Protein AF-A0A7T5RAF5-F1 (afdb_monomer_lite)

Foldseek 3Di:
DDDPDDDDLLVVLVVVLVPDDPVQQQDWDDFDPDPVRDTDGNVRLNVCSVVVHPVVVVVSVVCVVVVVD

Radius of gyration: 12.81 Å; chains: 1; bounding box: 48×24×22 Å

Secondary structure (DSSP, 8-state):
----PPPPHHHHHHHHHHHS-TGGGGSEEEE-SSTT--EEEHHHHHHHHHTT-HHHHHHHHHHHHTT--

Sequence (69 aa):
MTKQTILPTKEKFLKIYANLPSLAREEIIYVTEDKDKRPYTWNAVYVEINNNTSLSKSILSYLEKLSII

pLDDT: mean 91.49, std 13.99, range [41.28, 98.69]

Structure (mmCIF, N/CA/C/O backbone):
data_AF-A0A7T5RAF5-F1
#
_entry.id   AF-A0A7T5RAF5-F1
#
loop_
_atom_site.group_PDB
_atom_site.id
_atom_site.type_symbol
_atom_site.label_atom_id
_atom_site.label_alt_id
_atom_site.label_comp_id
_atom_site.label_asym_id
_atom_site.label_entity_id
_atom_site.label_seq_id
_atom_site.pdbx_PDB_ins_code
_atom_site.Cartn_x
_atom_site.Cartn_y
_atom_site.Cartn_z
_atom_site.occupancy
_atom_site.B_iso_or_equiv
_atom_site.auth_seq_id
_atom_site.auth_comp_id
_atom_site.auth_asym_id
_atom_site.auth_atom_id
_atom_site.pdbx_PDB_model_num
ATOM 1 N N . MET A 1 1 ? -34.041 9.200 6.146 1.00 41.81 1 MET A N 1
ATOM 2 C CA . MET A 1 1 ? -32.724 9.735 5.742 1.00 41.81 1 MET A CA 1
ATOM 3 C C . MET A 1 1 ? -31.657 8.812 6.308 1.00 41.81 1 MET A C 1
ATOM 5 O O . MET A 1 1 ? -31.417 8.826 7.508 1.00 41.81 1 MET A O 1
ATOM 9 N N . THR A 1 2 ? -31.120 7.913 5.491 1.00 41.28 2 THR A N 1
ATOM 10 C CA . THR A 1 2 ? -30.056 6.984 5.895 1.00 41.28 2 THR A CA 1
ATOM 11 C C . THR A 1 2 ? -28.799 7.781 6.228 1.00 41.28 2 THR A C 1
ATOM 13 O O . THR A 1 2 ? -28.263 8.468 5.363 1.00 41.28 2 THR A O 1
ATOM 16 N N . LYS A 1 3 ? -28.343 7.725 7.486 1.00 45.28 3 LYS A N 1
ATOM 17 C CA . LYS A 1 3 ? -27.039 8.271 7.879 1.00 45.28 3 LYS A CA 1
ATOM 18 C C . LYS A 1 3 ? -25.975 7.520 7.084 1.00 45.28 3 LYS A C 1
ATOM 20 O O . LYS A 1 3 ? -25.811 6.318 7.270 1.00 45.28 3 LYS A O 1
ATOM 25 N N . GLN A 1 4 ? -25.294 8.204 6.174 1.00 43.84 4 GLN A N 1
ATOM 26 C CA . GLN A 1 4 ? -24.143 7.630 5.497 1.00 43.84 4 GLN A CA 1
ATOM 27 C C . GLN A 1 4 ? -23.000 7.561 6.511 1.00 43.84 4 GLN A C 1
ATOM 29 O O . GLN A 1 4 ? -22.468 8.586 6.928 1.00 43.84 4 GLN A O 1
ATOM 34 N N . THR A 1 5 ? -22.686 6.357 6.980 1.00 53.38 5 THR A N 1
ATOM 35 C CA . THR A 1 5 ? -21.579 6.131 7.911 1.00 53.38 5 THR A CA 1
ATOM 36 C C . THR A 1 5 ? -20.260 6.392 7.186 1.00 53.38 5 THR A C 1
ATOM 38 O O . THR A 1 5 ? -19.940 5.703 6.217 1.00 53.38 5 THR A O 1
ATOM 41 N N . ILE A 1 6 ? -19.502 7.396 7.630 1.00 66.50 6 ILE A N 1
ATOM 42 C CA . ILE A 1 6 ? -18.152 7.673 7.125 1.00 66.50 6 ILE A CA 1
ATOM 43 C C . ILE A 1 6 ? -17.218 6.600 7.695 1.00 66.50 6 ILE A C 1
ATOM 45 O O . ILE A 1 6 ? -17.059 6.508 8.910 1.00 66.50 6 ILE A O 1
ATOM 49 N N . LEU A 1 7 ? -16.626 5.779 6.824 1.00 73.06 7 LEU A N 1
ATOM 50 C CA . LEU A 1 7 ? -15.657 4.754 7.224 1.00 73.06 7 LEU A CA 1
ATOM 51 C C . LEU A 1 7 ? -14.267 5.379 7.478 1.00 73.06 7 LEU A C 1
ATOM 53 O O . LEU A 1 7 ? -13.857 6.257 6.713 1.00 73.06 7 LEU A O 1
ATOM 57 N N . PRO A 1 8 ? -13.505 4.905 8.479 1.00 86.81 8 PRO A N 1
ATOM 58 C CA . PRO A 1 8 ? -12.071 5.159 8.618 1.00 86.81 8 PRO A CA 1
ATOM 59 C C . PRO A 1 8 ? -11.271 4.768 7.363 1.00 86.81 8 PRO A C 1
ATOM 61 O O . PRO A 1 8 ? -11.597 3.792 6.688 1.00 86.81 8 PRO A O 1
ATOM 64 N N . THR A 1 9 ? -10.174 5.476 7.070 1.00 91.62 9 THR A N 1
ATOM 65 C CA . THR A 1 9 ? -9.359 5.280 5.847 1.00 91.62 9 THR A CA 1
ATOM 66 C C . THR A 1 9 ? -8.871 3.843 5.656 1.00 91.62 9 THR A C 1
ATOM 68 O O . THR A 1 9 ? -8.935 3.313 4.548 1.00 91.62 9 THR A O 1
ATOM 71 N N . LYS A 1 10 ? -8.471 3.160 6.737 1.00 94.94 10 LYS A N 1
ATOM 72 C CA . LYS A 1 10 ? -8.122 1.730 6.704 1.00 94.94 10 LYS A CA 1
ATOM 73 C C . LYS A 1 10 ? -9.290 0.858 6.235 1.00 94.94 10 LYS A C 1
ATOM 75 O O . LYS A 1 10 ? -9.101 -0.008 5.386 1.00 94.94 10 LYS A O 1
ATOM 80 N N . GLU A 1 11 ? -10.488 1.076 6.768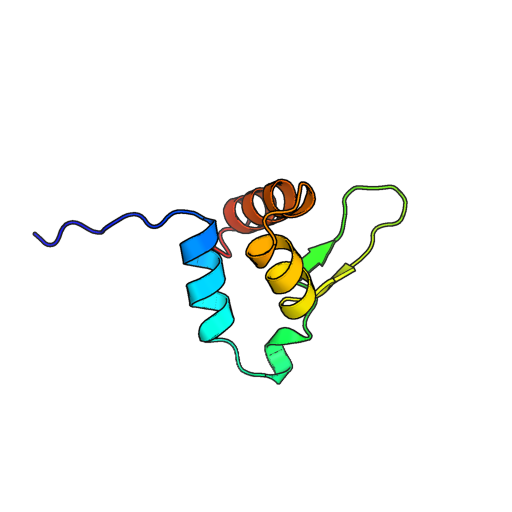 1.00 95.56 11 GLU A N 1
ATOM 81 C CA . GLU A 1 11 ? -11.677 0.296 6.404 1.00 95.56 11 GLU A CA 1
ATOM 82 C C . GLU A 1 11 ? -12.080 0.534 4.946 1.00 95.56 11 GLU A C 1
ATOM 84 O O . GLU A 1 11 ? -12.424 -0.418 4.243 1.00 95.56 11 GLU A O 1
ATOM 89 N N . LYS A 1 12 ? -11.965 1.779 4.462 1.00 95.94 12 LYS A N 1
ATOM 90 C CA . LYS A 1 12 ? -12.181 2.106 3.045 1.00 95.94 12 LYS A CA 1
ATOM 91 C C . LYS A 1 12 ? -11.215 1.342 2.139 1.00 95.94 12 LYS A C 1
ATOM 93 O O . LYS A 1 12 ? -11.662 0.674 1.206 1.00 95.94 12 LYS A O 1
ATOM 98 N N . PHE A 1 13 ? -9.918 1.373 2.458 1.00 97.56 13 PHE A N 1
ATOM 99 C CA . PHE A 1 13 ? -8.902 0.632 1.710 1.00 97.56 13 PHE A CA 1
ATOM 100 C C . PHE A 1 13 ? -9.193 -0.873 1.692 1.00 97.56 13 PHE A C 1
ATOM 102 O O . PHE A 1 13 ? -9.230 -1.475 0.622 1.00 97.56 13 PHE A O 1
ATOM 109 N N . LEU A 1 14 ? -9.444 -1.485 2.857 1.00 97.12 14 LEU A N 1
ATOM 110 C CA . LEU A 1 14 ? -9.690 -2.928 2.957 1.00 97.12 14 LEU A CA 1
ATOM 111 C C . LEU A 1 14 ? -10.929 -3.354 2.164 1.00 97.12 14 LEU A C 1
ATOM 113 O O . LEU A 1 14 ? -10.915 -4.404 1.522 1.00 97.12 14 LEU A O 1
ATOM 117 N N . LYS A 1 15 ? -11.976 -2.522 2.157 1.00 96.81 15 LYS A N 1
ATOM 118 C CA . LYS A 1 15 ? -13.170 -2.754 1.344 1.00 96.81 15 LYS A CA 1
ATOM 119 C C . LYS A 1 15 ? -12.846 -2.736 -0.149 1.00 96.81 15 LYS A C 1
ATOM 121 O O . LYS A 1 15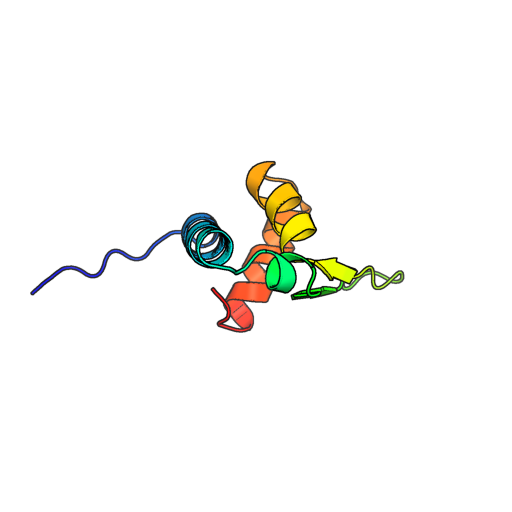 ? -13.323 -3.609 -0.866 1.00 96.81 15 LYS A O 1
ATOM 126 N N . ILE A 1 16 ? -12.053 -1.777 -0.624 1.00 97.19 16 ILE A N 1
ATOM 127 C CA . ILE A 1 16 ? -11.643 -1.719 -2.035 1.00 97.19 16 ILE A CA 1
ATOM 128 C C . ILE A 1 16 ? -10.782 -2.934 -2.382 1.00 97.19 16 ILE A C 1
ATOM 130 O O . ILE A 1 16 ? -11.133 -3.679 -3.293 1.00 97.19 16 ILE A O 1
ATOM 134 N N . TYR A 1 17 ? -9.738 -3.202 -1.595 1.00 97.94 17 TYR A N 1
ATOM 135 C CA . TYR A 1 17 ? -8.827 -4.330 -1.793 1.00 97.94 17 TYR A CA 1
ATOM 136 C C . TYR A 1 17 ? -9.555 -5.684 -1.858 1.00 97.94 17 TYR A C 1
ATOM 138 O O . TYR A 1 17 ? -9.272 -6.501 -2.736 1.00 97.94 17 TYR A O 1
ATOM 146 N N . ALA A 1 18 ? -10.541 -5.911 -0.981 1.00 97.69 18 ALA A N 1
ATOM 147 C CA . ALA A 1 18 ? -11.333 -7.142 -0.970 1.00 97.69 18 ALA A CA 1
ATOM 148 C C . ALA A 1 18 ? -12.137 -7.364 -2.264 1.00 97.69 18 ALA A C 1
ATOM 150 O O . ALA A 1 18 ? -12.392 -8.511 -2.626 1.00 97.69 18 ALA A O 1
ATOM 151 N N . ASN A 1 19 ? -12.504 -6.289 -2.968 1.00 97.69 19 ASN A N 1
ATOM 152 C CA . ASN A 1 19 ? -13.260 -6.341 -4.220 1.00 97.69 19 ASN A CA 1
ATOM 153 C C . ASN A 1 19 ? -12.370 -6.367 -5.476 1.00 97.69 19 ASN A C 1
ATOM 155 O O . ASN A 1 19 ? -12.893 -6.497 -6.582 1.00 97.69 19 ASN A O 1
ATOM 159 N N . LEU A 1 20 ? -11.043 -6.256 -5.340 1.00 97.81 20 LEU A N 1
ATOM 160 C CA . LEU A 1 20 ? -10.139 -6.300 -6.488 1.00 97.81 20 LEU A CA 1
ATOM 161 C C . LEU A 1 20 ? -9.980 -7.731 -7.030 1.00 97.81 20 LEU A C 1
ATOM 163 O O . LEU A 1 20 ? -9.721 -8.651 -6.236 1.00 97.81 20 LEU A O 1
ATOM 167 N N . PRO A 1 21 ? -10.034 -7.917 -8.366 1.00 97.75 21 PRO A N 1
ATOM 168 C CA . PRO A 1 21 ? -9.586 -9.142 -9.023 1.00 97.75 21 PRO A CA 1
ATOM 169 C C . PRO A 1 21 ? -8.137 -9.468 -8.655 1.00 97.75 21 PRO A C 1
ATOM 171 O O . PRO A 1 21 ? -7.336 -8.563 -8.431 1.00 97.75 21 PRO A O 1
ATOM 174 N N . SER A 1 22 ? -7.776 -10.753 -8.643 1.00 94.38 22 SER A N 1
ATOM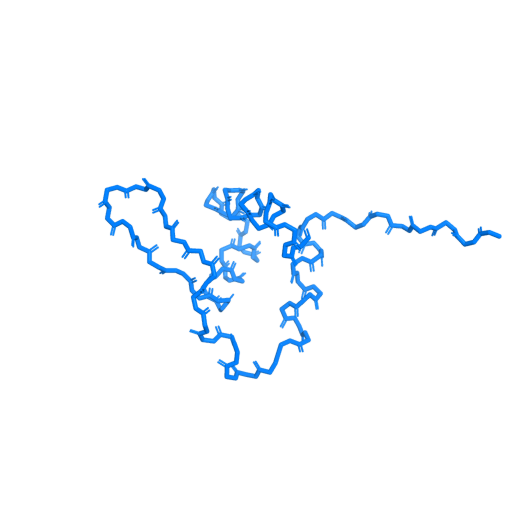 175 C CA . SER A 1 22 ? -6.435 -11.204 -8.242 1.00 94.38 22 SER A CA 1
ATOM 176 C C . SER A 1 22 ? -5.310 -10.516 -9.019 1.00 94.38 22 SER A C 1
ATOM 178 O O . SER A 1 22 ? -4.356 -10.057 -8.404 1.00 94.38 22 SER A O 1
ATOM 180 N N . LEU A 1 23 ? -5.453 -10.378 -10.341 1.00 97.31 23 LEU A N 1
ATOM 181 C CA . LEU A 1 23 ? -4.452 -9.733 -11.197 1.00 97.31 23 LEU A CA 1
ATOM 182 C C . LEU A 1 23 ? -4.268 -8.243 -10.885 1.00 97.31 23 LEU A C 1
ATOM 184 O O . LEU A 1 23 ? -3.140 -7.764 -10.869 1.00 97.31 23 LEU A O 1
ATOM 188 N N . ALA A 1 24 ? -5.352 -7.524 -10.572 1.00 97.62 24 ALA A N 1
ATOM 189 C CA . ALA A 1 24 ? -5.277 -6.105 -10.225 1.00 97.62 24 ALA A CA 1
ATOM 190 C C . ALA A 1 24 ? -4.482 -5.875 -8.930 1.00 97.62 24 ALA A C 1
ATOM 192 O O . ALA A 1 24 ? -3.926 -4.802 -8.724 1.00 97.62 24 ALA A O 1
ATOM 193 N N . ARG A 1 25 ? -4.371 -6.886 -8.056 1.00 98.19 25 ARG A N 1
ATOM 194 C CA . ARG A 1 25 ? -3.619 -6.753 -6.801 1.00 98.19 25 ARG A CA 1
ATOM 195 C C . ARG A 1 25 ? -2.098 -6.672 -6.992 1.00 98.19 25 ARG A C 1
ATOM 197 O O . ARG A 1 25 ? -1.387 -6.284 -6.062 1.00 98.19 25 ARG A O 1
ATOM 204 N N . GLU A 1 26 ? -1.613 -7.014 -8.183 1.00 98.12 26 GLU A N 1
ATOM 205 C CA . GLU A 1 26 ? -0.204 -6.895 -8.569 1.00 98.12 26 GLU A CA 1
ATOM 206 C C . GLU A 1 26 ? 0.139 -5.511 -9.147 1.00 98.12 26 GLU A C 1
ATOM 208 O O . GLU A 1 26 ? 1.308 -5.202 -9.368 1.00 98.12 26 GLU A O 1
ATOM 213 N N . GLU A 1 27 ? -0.851 -4.643 -9.373 1.00 98.19 27 GLU A N 1
ATOM 214 C CA . GLU A 1 27 ? -0.614 -3.292 -9.883 1.00 98.19 27 GLU A CA 1
ATOM 215 C C . GLU A 1 27 ? -0.016 -2.378 -8.806 1.00 98.19 27 GLU A C 1
ATOM 217 O O . GLU A 1 27 ? -0.393 -2.439 -7.631 1.00 98.19 27 GLU A O 1
ATOM 222 N N . ILE A 1 28 ? 0.913 -1.511 -9.220 1.00 97.94 28 ILE A N 1
ATOM 223 C CA . ILE A 1 28 ? 1.580 -0.520 -8.366 1.00 97.94 28 ILE A CA 1
ATOM 224 C C . ILE A 1 28 ? 0.631 0.655 -8.109 1.00 97.94 28 ILE A C 1
ATOM 226 O O . ILE A 1 28 ? 0.154 1.279 -9.053 1.00 97.94 28 ILE A O 1
ATOM 230 N N . ILE A 1 29 ? 0.420 1.000 -6.836 1.00 97.75 29 ILE A N 1
ATOM 231 C CA . ILE A 1 29 ? -0.466 2.110 -6.427 1.00 97.75 29 ILE A CA 1
ATOM 232 C C . ILE A 1 29 ? 0.210 3.173 -5.576 1.00 97.75 29 ILE A C 1
ATOM 234 O O . ILE A 1 29 ? -0.379 4.212 -5.285 1.00 97.75 29 ILE A O 1
ATOM 238 N N . TYR A 1 30 ? 1.426 2.897 -5.123 1.00 97.81 30 TYR A N 1
ATOM 239 C CA . TYR A 1 30 ? 2.176 3.800 -4.276 1.00 97.81 30 TYR A CA 1
ATOM 240 C C . TYR A 1 30 ? 3.657 3.694 -4.609 1.00 97.81 30 TYR A C 1
ATOM 242 O O . TYR A 1 30 ? 4.174 2.608 -4.865 1.00 97.81 30 TYR A O 1
ATOM 250 N N . VAL A 1 31 ? 4.339 4.832 -4.599 1.00 96.44 31 VAL A N 1
ATOM 251 C CA . VAL A 1 31 ? 5.789 4.921 -4.751 1.00 96.44 31 VAL A CA 1
ATOM 252 C C . VAL A 1 31 ? 6.297 5.782 -3.607 1.00 96.44 31 VAL A C 1
ATOM 254 O O . VAL A 1 31 ? 5.735 6.846 -3.348 1.00 96.44 31 VAL A O 1
ATOM 257 N N . THR A 1 32 ? 7.327 5.322 -2.897 1.00 93.50 32 THR A N 1
ATOM 258 C CA . THR A 1 32 ? 7.883 6.089 -1.777 1.00 93.50 32 THR A CA 1
ATOM 259 C C . THR A 1 32 ? 8.462 7.419 -2.253 1.00 93.50 32 THR A C 1
ATOM 261 O O . THR A 1 32 ? 9.067 7.512 -3.318 1.00 93.50 32 THR A O 1
ATOM 264 N N . GLU A 1 33 ? 8.311 8.455 -1.429 1.00 87.31 33 GLU A N 1
ATOM 265 C CA . GLU A 1 33 ? 8.915 9.773 -1.678 1.00 87.31 33 GLU A CA 1
ATOM 266 C C . GLU A 1 33 ? 10.411 9.824 -1.309 1.00 87.31 33 GLU A C 1
ATOM 268 O O . GLU A 1 33 ? 11.078 10.836 -1.523 1.00 87.31 33 GLU A O 1
ATOM 273 N N . ASP A 1 34 ? 10.954 8.741 -0.746 1.00 88.38 34 ASP A N 1
ATOM 274 C CA . ASP A 1 34 ? 12.378 8.628 -0.445 1.00 88.38 34 ASP A CA 1
ATOM 275 C C . ASP A 1 34 ? 13.242 8.529 -1.716 1.00 88.38 34 ASP A C 1
ATOM 277 O O . ASP A 1 34 ? 12.760 8.379 -2.841 1.00 88.38 34 ASP A O 1
ATOM 281 N N . LYS A 1 35 ? 14.564 8.636 -1.532 1.00 89.81 35 LYS A N 1
ATOM 282 C CA . LYS A 1 35 ? 15.537 8.647 -2.635 1.00 89.81 35 LYS A CA 1
ATOM 283 C C . LYS A 1 35 ? 15.465 7.400 -3.520 1.00 89.81 35 LYS A C 1
ATOM 285 O O . LYS A 1 35 ? 15.797 7.493 -4.699 1.00 89.81 35 LYS A O 1
ATOM 290 N N . ASP A 1 36 ? 15.032 6.273 -2.962 1.00 90.38 36 ASP A N 1
ATOM 291 C CA . ASP A 1 36 ? 15.020 4.982 -3.644 1.00 90.38 36 ASP A CA 1
ATOM 292 C C . ASP A 1 36 ? 13.762 4.782 -4.505 1.00 90.38 36 ASP A C 1
ATOM 294 O O . ASP A 1 36 ? 13.742 3.865 -5.325 1.00 90.38 36 ASP A O 1
ATOM 298 N N . LYS A 1 37 ? 12.721 5.621 -4.340 1.00 92.75 37 LYS A N 1
ATOM 299 C CA . LYS A 1 37 ? 11.453 5.579 -5.098 1.00 92.75 37 LYS A CA 1
ATOM 300 C C . LYS A 1 37 ? 10.900 4.160 -5.261 1.00 92.75 37 LYS A C 1
ATOM 302 O O . LYS A 1 37 ? 10.585 3.709 -6.364 1.00 92.75 37 LYS A O 1
ATOM 307 N N . ARG A 1 38 ? 10.802 3.432 -4.152 1.00 96.00 38 ARG A N 1
ATOM 308 C CA . ARG A 1 38 ? 10.367 2.035 -4.145 1.00 96.00 38 ARG A CA 1
ATOM 309 C C . ARG A 1 38 ? 8.877 1.930 -4.487 1.00 96.00 38 ARG A C 1
ATOM 311 O O . ARG A 1 38 ? 8.071 2.587 -3.823 1.00 96.00 38 ARG A O 1
ATOM 318 N N . PRO A 1 39 ? 8.495 1.098 -5.470 1.00 97.69 39 PRO A N 1
ATOM 319 C CA . PRO A 1 39 ? 7.099 0.860 -5.803 1.00 97.69 39 PRO A CA 1
ATOM 320 C C . PRO A 1 39 ? 6.454 -0.156 -4.854 1.00 97.69 39 PRO A C 1
ATOM 322 O O . PRO A 1 39 ? 7.091 -1.113 -4.418 1.00 97.69 39 PRO A O 1
ATOM 325 N N . TYR A 1 40 ? 5.166 0.034 -4.581 1.00 98.38 40 TYR A N 1
ATOM 326 C CA . TYR A 1 40 ? 4.330 -0.852 -3.778 1.00 98.38 40 TYR A CA 1
ATOM 327 C C . TYR A 1 40 ? 3.050 -1.189 -4.542 1.00 98.38 40 TYR A C 1
ATOM 329 O O . TYR A 1 40 ? 2.323 -0.300 -4.998 1.00 98.38 40 TYR A O 1
ATOM 337 N N . THR A 1 41 ? 2.772 -2.486 -4.654 1.00 98.69 41 THR A N 1
ATOM 338 C CA . THR A 1 41 ? 1.529 -3.010 -5.227 1.00 98.69 41 THR A CA 1
ATOM 339 C C . THR A 1 41 ? 0.383 -2.960 -4.223 1.00 98.69 41 THR A C 1
ATOM 341 O O . THR A 1 41 ? 0.615 -2.779 -3.025 1.00 98.69 41 THR A O 1
ATOM 344 N N . TRP A 1 42 ? -0.857 -3.175 -4.666 1.00 98.50 42 TRP A N 1
ATOM 345 C CA . TRP A 1 42 ? -1.993 -3.367 -3.753 1.00 98.50 42 TRP A CA 1
ATOM 346 C C . TRP A 1 42 ? -1.723 -4.440 -2.688 1.00 98.50 42 TRP A C 1
ATOM 348 O O . TRP A 1 42 ? -2.029 -4.213 -1.519 1.00 98.50 42 TRP A O 1
ATOM 358 N N . ASN A 1 43 ? -1.133 -5.583 -3.064 1.00 98.44 43 ASN A N 1
ATOM 359 C CA . ASN A 1 43 ? -0.763 -6.648 -2.122 1.00 98.44 43 ASN A CA 1
ATOM 360 C C . ASN A 1 43 ? 0.245 -6.160 -1.073 1.00 98.44 43 ASN A C 1
ATOM 362 O O . ASN A 1 43 ? 0.044 -6.371 0.124 1.00 98.44 43 ASN A O 1
ATOM 366 N N . ALA A 1 44 ? 1.306 -5.472 -1.503 1.00 98.38 44 ALA A N 1
ATOM 367 C CA . ALA A 1 44 ? 2.307 -4.934 -0.585 1.00 98.38 44 ALA A CA 1
ATOM 368 C C . ALA A 1 44 ? 1.689 -3.892 0.362 1.00 98.38 44 ALA A C 1
ATOM 370 O O . ALA A 1 44 ? 1.870 -3.964 1.576 1.00 98.38 44 ALA A O 1
ATOM 371 N N . VAL A 1 45 ? 0.880 -2.972 -0.172 1.00 98.31 45 VAL A N 1
ATOM 372 C CA . VAL A 1 45 ? 0.161 -1.970 0.624 1.00 98.31 45 VAL A CA 1
ATOM 373 C C . VAL A 1 45 ? -0.807 -2.621 1.619 1.00 98.31 45 VAL A C 1
ATOM 375 O O . VAL A 1 45 ? -0.897 -2.173 2.764 1.00 98.31 45 VAL A O 1
ATOM 378 N N . TYR A 1 46 ? -1.503 -3.692 1.229 1.00 98.50 46 TYR A N 1
ATOM 379 C CA . TYR A 1 46 ? -2.363 -4.449 2.137 1.00 98.50 46 TYR A CA 1
ATOM 380 C C . TYR A 1 46 ? -1.577 -5.006 3.324 1.00 98.50 46 TYR A C 1
ATOM 382 O O . TYR A 1 46 ? -2.031 -4.867 4.458 1.00 98.50 46 TYR A O 1
ATOM 390 N N . VAL A 1 47 ? -0.395 -5.584 3.092 1.00 98.38 47 VAL A N 1
ATOM 391 C CA . VAL A 1 47 ? 0.465 -6.098 4.169 1.00 98.38 47 VAL A CA 1
ATOM 392 C C . VAL A 1 47 ? 0.861 -4.974 5.131 1.00 98.38 47 VAL A C 1
ATOM 394 O O . VAL A 1 47 ? 0.693 -5.127 6.342 1.00 98.38 47 VAL A O 1
ATOM 397 N N . GLU A 1 48 ? 1.299 -3.824 4.613 1.00 98.06 48 GLU A N 1
ATOM 398 C CA . GLU A 1 48 ? 1.657 -2.649 5.424 1.00 98.06 48 GLU A CA 1
ATOM 399 C C . GLU A 1 48 ? 0.478 -2.152 6.283 1.00 98.06 48 GLU A C 1
ATOM 401 O O . GLU A 1 48 ? 0.612 -1.946 7.493 1.00 98.06 48 GLU A O 1
ATOM 406 N N . ILE A 1 49 ? -0.707 -1.993 5.680 1.00 97.62 49 ILE A N 1
ATOM 407 C CA . ILE A 1 49 ? -1.919 -1.504 6.359 1.00 97.62 49 ILE A CA 1
ATOM 408 C C . ILE A 1 49 ? -2.465 -2.523 7.359 1.00 97.62 49 ILE A C 1
ATOM 410 O O . ILE A 1 49 ? -2.907 -2.150 8.452 1.00 97.62 49 ILE A O 1
ATOM 414 N N . ASN A 1 50 ? -2.452 -3.810 7.014 1.00 96.38 50 ASN A N 1
ATOM 415 C CA . ASN A 1 50 ? -2.938 -4.861 7.898 1.00 96.38 50 ASN A CA 1
ATOM 416 C C . ASN A 1 50 ? -2.063 -4.967 9.155 1.00 96.38 50 ASN A C 1
ATOM 418 O O . ASN A 1 50 ? -2.600 -5.099 10.255 1.00 96.3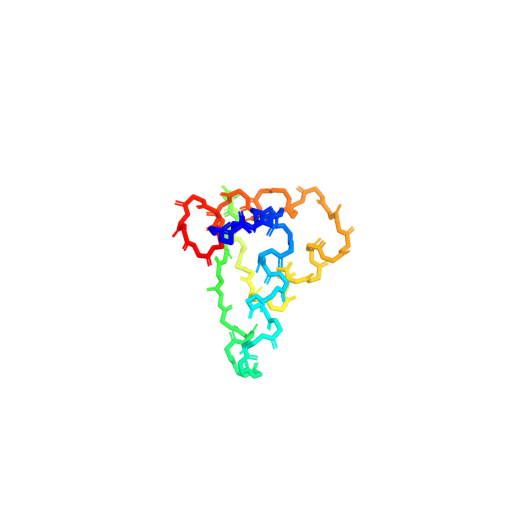8 50 ASN A O 1
ATOM 422 N N . ASN A 1 51 ? -0.748 -4.790 8.998 1.00 96.81 51 ASN A N 1
ATOM 423 C CA . ASN A 1 51 ? 0.224 -4.803 10.092 1.00 96.81 51 ASN A CA 1
ATOM 424 C C . ASN A 1 51 ? 0.366 -3.457 10.831 1.00 96.81 51 ASN A C 1
ATOM 426 O O . ASN A 1 51 ? 1.124 -3.379 11.794 1.00 96.81 51 ASN A O 1
ATOM 430 N N . ASN A 1 52 ? -0.369 -2.410 10.428 1.00 94.88 52 ASN A N 1
ATOM 431 C CA . ASN A 1 52 ? -0.332 -1.069 11.032 1.00 94.88 52 ASN A CA 1
ATOM 432 C C . ASN A 1 52 ? 1.089 -0.477 11.144 1.00 94.88 52 ASN A C 1
ATOM 434 O O . ASN A 1 52 ? 1.464 0.072 12.186 1.00 94.88 52 ASN A O 1
ATOM 438 N N . THR A 1 53 ? 1.895 -0.601 10.090 1.00 97.00 53 THR A N 1
ATOM 439 C CA . THR A 1 53 ? 3.266 -0.076 10.090 1.00 97.00 53 THR A CA 1
ATOM 440 C C . THR A 1 53 ? 3.294 1.458 10.098 1.00 97.00 53 THR A C 1
ATOM 442 O O . THR A 1 53 ? 2.291 2.142 9.891 1.00 97.00 53 THR A O 1
ATOM 445 N N . SER A 1 54 ? 4.463 2.056 10.328 1.00 94.31 54 SER A N 1
ATOM 446 C CA . SER A 1 54 ? 4.630 3.509 10.175 1.00 94.31 54 SER A CA 1
ATOM 447 C C . SER A 1 54 ? 4.378 3.965 8.733 1.00 94.31 54 SER A C 1
ATOM 449 O O . SER A 1 54 ? 3.767 5.015 8.525 1.00 94.31 54 SER A O 1
ATOM 451 N N . LEU A 1 55 ? 4.784 3.155 7.749 1.00 95.12 55 LEU A N 1
ATOM 452 C CA . LEU A 1 55 ? 4.589 3.420 6.325 1.00 95.12 55 LEU A CA 1
ATOM 453 C C . LEU A 1 55 ? 3.105 3.435 5.935 1.00 95.12 55 LEU A C 1
ATOM 455 O O . LEU A 1 55 ? 2.700 4.241 5.095 1.00 95.12 55 LEU A O 1
ATOM 459 N N . SER A 1 56 ? 2.271 2.618 6.588 1.00 95.88 56 SER A N 1
ATOM 460 C CA . SER A 1 56 ? 0.839 2.547 6.287 1.00 95.88 56 SER A CA 1
ATOM 461 C C . SER A 1 56 ? 0.121 3.887 6.461 1.00 95.88 56 SER A C 1
ATOM 463 O O . SER A 1 56 ? -0.832 4.168 5.738 1.00 95.88 56 SER A O 1
ATOM 465 N N . LYS A 1 57 ? 0.575 4.738 7.392 1.00 95.44 57 LYS A N 1
ATOM 466 C CA . LYS A 1 57 ? 0.010 6.082 7.603 1.00 95.44 57 LYS A CA 1
ATOM 467 C C . LYS A 1 57 ? 0.246 6.980 6.389 1.00 95.44 57 LYS A C 1
ATOM 469 O O . LYS A 1 57 ? -0.680 7.652 5.940 1.00 95.44 57 LYS A O 1
ATOM 474 N N . SER A 1 58 ? 1.462 6.952 5.844 1.00 95.06 58 SER A N 1
ATOM 475 C CA . SER A 1 58 ? 1.819 7.701 4.636 1.00 95.06 58 SER A CA 1
ATOM 476 C C . SER A 1 58 ? 1.043 7.193 3.425 1.00 95.06 58 SER A C 1
ATOM 478 O O . SER A 1 58 ? 0.491 7.999 2.681 1.00 95.06 58 SER A O 1
ATOM 480 N N . ILE A 1 59 ? 0.919 5.868 3.278 1.00 97.00 59 ILE A N 1
ATOM 481 C CA . ILE A 1 59 ? 0.163 5.265 2.175 1.00 97.00 59 ILE A CA 1
ATOM 482 C C . ILE A 1 59 ? -1.318 5.656 2.242 1.00 97.00 59 ILE A C 1
ATOM 484 O O . ILE A 1 59 ? -1.866 6.136 1.255 1.00 97.00 59 ILE A O 1
ATOM 488 N N . LEU A 1 60 ? -1.970 5.505 3.400 1.00 97.12 60 LEU A N 1
ATOM 489 C CA . LEU A 1 60 ? -3.385 5.859 3.553 1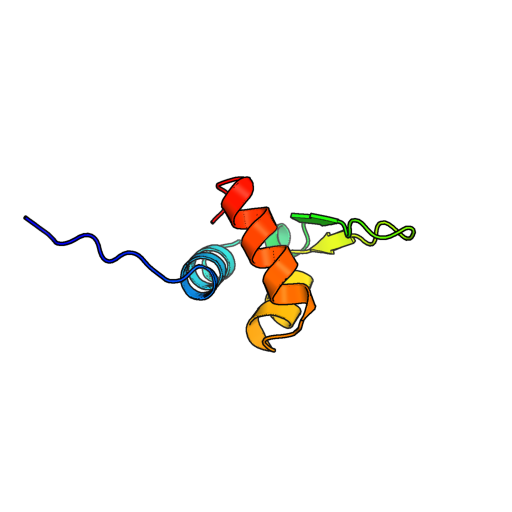.00 97.12 60 LEU A CA 1
ATOM 490 C C . LEU A 1 60 ? -3.634 7.345 3.268 1.00 97.12 60 LEU A C 1
ATOM 492 O O . LEU A 1 60 ? -4.588 7.670 2.567 1.00 97.12 60 LEU A O 1
ATOM 496 N N . SER A 1 61 ? -2.760 8.238 3.748 1.00 95.81 61 SER A N 1
ATOM 497 C CA . 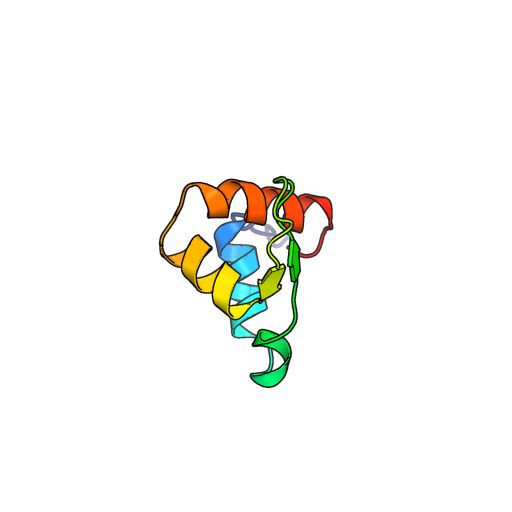SER A 1 61 ? -2.875 9.670 3.447 1.00 95.81 61 SER A CA 1
ATOM 498 C C . SER A 1 61 ? -2.693 9.964 1.957 1.00 95.81 61 SER A C 1
ATOM 500 O O . SER A 1 61 ? -3.411 10.794 1.405 1.00 95.81 61 SER A O 1
ATOM 502 N N . TYR A 1 62 ? -1.748 9.291 1.297 1.00 96.06 62 TYR A N 1
ATOM 503 C CA . TYR A 1 62 ? -1.516 9.435 -0.138 1.00 96.06 62 TYR A CA 1
ATOM 504 C C . TYR A 1 62 ? -2.737 8.992 -0.955 1.00 96.06 62 TYR A C 1
ATOM 506 O O . TYR A 1 62 ? -3.223 9.749 -1.793 1.00 96.06 62 TYR A O 1
ATOM 514 N N . LEU A 1 63 ? -3.278 7.804 -0.671 1.00 96.69 63 LEU A N 1
ATOM 515 C CA . LEU A 1 63 ? -4.437 7.263 -1.385 1.00 96.69 63 LEU A CA 1
ATOM 516 C C . LEU A 1 63 ? -5.704 8.106 -1.161 1.00 96.69 63 LEU A C 1
ATOM 518 O O . LEU A 1 63 ? -6.477 8.295 -2.100 1.00 96.69 63 LEU A O 1
ATOM 522 N N . GLU A 1 64 ? -5.891 8.654 0.044 1.00 96.00 64 GLU A N 1
ATOM 523 C CA . GLU A 1 64 ? -6.999 9.567 0.357 1.00 96.00 64 GLU A CA 1
ATOM 524 C C . GLU A 1 64 ? -6.866 10.898 -0.401 1.00 96.00 64 GLU A C 1
ATOM 526 O O . GLU A 1 64 ? -7.834 11.373 -0.995 1.00 96.00 64 GLU A O 1
ATOM 531 N N . LYS A 1 65 ? -5.658 11.477 -0.477 1.00 96.00 65 LYS A N 1
ATOM 532 C CA . LYS A 1 65 ? -5.402 12.697 -1.271 1.00 96.00 65 LYS A CA 1
ATOM 533 C C . LYS A 1 65 ? -5.706 12.505 -2.756 1.00 96.00 65 LYS A C 1
ATOM 535 O O . LYS A 1 65 ? -6.135 13.449 -3.412 1.00 96.00 65 LYS A O 1
ATOM 540 N N . LEU A 1 66 ? -5.496 11.298 -3.277 1.00 95.75 66 LEU A N 1
ATOM 541 C CA . LEU A 1 66 ? -5.822 10.942 -4.658 1.00 95.75 66 LEU A CA 1
ATOM 542 C C . LEU A 1 66 ? -7.285 10.526 -4.859 1.00 95.75 66 LEU A C 1
ATOM 544 O O . LEU A 1 66 ? -7.668 10.214 -5.982 1.00 95.75 66 LEU A O 1
ATOM 548 N N . SER A 1 67 ? -8.104 10.521 -3.800 1.00 94.88 67 SER A N 1
ATOM 549 C CA . SER A 1 67 ? -9.496 10.047 -3.837 1.00 94.88 67 SER A CA 1
ATOM 550 C C . SER A 1 67 ? -9.642 8.613 -4.368 1.00 94.88 67 SER A C 1
ATOM 552 O O . SER A 1 67 ? -10.673 8.256 -4.936 1.00 94.88 67 SER A O 1
ATOM 554 N N . ILE A 1 68 ? -8.607 7.783 -4.189 1.00 93.19 68 ILE A N 1
ATOM 555 C CA . ILE A 1 68 ? -8.667 6.343 -4.477 1.00 93.19 68 ILE A CA 1
ATOM 556 C C . ILE A 1 68 ? -9.442 5.633 -3.362 1.00 93.19 68 ILE A C 1
ATOM 558 O O . ILE A 1 68 ? -10.163 4.673 -3.633 1.00 93.19 68 ILE A O 1
ATOM 562 N N . ILE A 1 69 ? -9.302 6.116 -2.120 1.00 93.31 69 ILE A N 1
ATOM 563 C CA . ILE A 1 69 ? -10.020 5.645 -0.927 1.00 93.31 69 ILE A CA 1
ATOM 564 C C . ILE A 1 69 ? -10.748 6.792 -0.229 1.00 93.31 69 ILE A C 1
ATOM 566 O O . ILE A 1 69 ? -10.276 7.945 -0.293 1.00 93.31 69 ILE A O 1
#